Protein AF-A0A2R7M5V0-F1 (afdb_monomer_lite)

pLDDT: mean 90.89, std 8.05, range [45.34, 97.56]

Secondary structure (DSSP, 8-state):
--SS-EEEEEEEEEETTEEEEEEEEE-SSS-EEEEEEEEEEEETTEEEEEEEEE-S-BSEEEEEEEEE--SEEEEEEEEEEEEESS-EEEEEEEEEEEEE-

Sequence (101 aa):
GEECGTVTLTATGRGGGLASIAWRAASNTGPIIGVTLDVSYVGRLGGAVRRYLQDEASLHATGRTLAYVGAGRATATVSGTIQTFTATCRVAPTSVRIQAR

Structure (mmCIF, N/CA/C/O backbone):
data_AF-A0A2R7M5V0-F1
#
_entry.id   AF-A0A2R7M5V0-F1
#
loop_
_atom_site.group_PDB
_atom_site.id
_atom_site.type_symbol
_atom_site.label_atom_id
_atom_site.label_alt_id
_atom_site.label_comp_id
_atom_site.label_asym_id
_atom_site.label_entity_id
_atom_site.label_seq_id
_atom_site.pdbx_PDB_ins_code
_atom_site.Cartn_x
_atom_site.Cartn_y
_atom_site.Cartn_z
_atom_site.occupancy
_atom_site.B_iso_or_equiv
_atom_site.auth_seq_id
_atom_site.auth_comp_id
_atom_site.auth_asym_id
_atom_site.auth_atom_id
_atom_site.pdbx_PDB_model_num
ATOM 1 N N . GLY A 1 1 ? -12.669 7.256 3.368 1.00 45.34 1 GLY A N 1
ATOM 2 C CA . GLY A 1 1 ? -12.729 5.925 3.989 1.00 45.34 1 GLY A CA 1
ATOM 3 C C . GLY A 1 1 ? -12.344 6.127 5.426 1.00 45.34 1 GLY A C 1
ATOM 4 O O . GLY A 1 1 ? -11.227 6.554 5.660 1.00 45.34 1 GLY A O 1
ATOM 5 N N . GLU A 1 2 ? -13.338 6.310 6.287 1.00 52.34 2 GLU A N 1
ATOM 6 C CA . GLU A 1 2 ? -14.055 5.253 7.030 1.00 52.34 2 GLU A CA 1
ATOM 7 C C . GLU A 1 2 ? -13.208 4.754 8.204 1.00 52.34 2 GLU A C 1
ATOM 9 O O . GLU A 1 2 ? -12.184 4.111 8.004 1.00 52.34 2 GLU A O 1
ATOM 14 N N . GLU A 1 3 ? -13.651 5.191 9.387 1.00 63.28 3 GLU A N 1
ATOM 15 C CA . GLU A 1 3 ? -13.363 4.879 10.799 1.00 63.28 3 GLU A CA 1
ATOM 16 C C . GLU A 1 3 ? -12.016 4.280 11.250 1.00 63.28 3 GLU A C 1
ATOM 18 O O . GLU A 1 3 ? -11.580 4.588 12.354 1.00 63.28 3 GLU A O 1
ATOM 23 N N . CYS A 1 4 ? -11.290 3.487 10.466 1.00 70.62 4 CYS A N 1
ATOM 24 C CA . CYS A 1 4 ? -10.076 2.808 10.938 1.00 70.62 4 CYS A CA 1
ATOM 25 C C . CYS A 1 4 ? -8.801 3.651 10.868 1.00 70.62 4 CYS A C 1
ATOM 27 O O . CYS A 1 4 ? -7.775 3.202 11.361 1.00 70.62 4 CYS A O 1
ATOM 29 N N . GLY A 1 5 ? -8.826 4.840 10.256 1.00 81.56 5 GLY A N 1
ATOM 30 C CA . GLY A 1 5 ? -7.673 5.743 10.183 1.00 81.56 5 GLY A CA 1
ATOM 31 C C . GLY A 1 5 ? -7.210 6.053 8.760 1.00 81.56 5 GLY A C 1
ATOM 32 O O . GLY A 1 5 ? -8.026 6.270 7.868 1.00 81.56 5 GLY A O 1
ATOM 33 N N . THR A 1 6 ? -5.895 6.153 8.550 1.00 89.12 6 THR A N 1
ATOM 34 C CA . THR A 1 6 ? -5.300 6.632 7.289 1.00 89.12 6 THR A CA 1
ATOM 35 C C . THR A 1 6 ? -4.290 5.647 6.720 1.00 89.12 6 THR A C 1
ATOM 37 O O . THR A 1 6 ? -3.537 5.021 7.463 1.00 89.12 6 THR A O 1
ATOM 40 N N . VAL A 1 7 ? -4.255 5.536 5.388 1.00 93.00 7 VAL A N 1
ATOM 41 C CA . VAL A 1 7 ? -3.221 4.800 4.651 1.00 93.00 7 VAL A CA 1
ATOM 42 C C . VAL A 1 7 ? -2.573 5.730 3.646 1.00 93.00 7 VAL A C 1
ATOM 44 O O . VAL A 1 7 ? -3.237 6.278 2.770 1.00 93.00 7 VAL A O 1
ATOM 47 N N . THR A 1 8 ? -1.260 5.869 3.755 1.00 95.00 8 THR A N 1
ATOM 48 C CA . THR A 1 8 ? -0.449 6.690 2.865 1.00 95.00 8 THR A CA 1
ATOM 49 C C . THR A 1 8 ? 0.456 5.791 2.046 1.00 95.00 8 THR A C 1
ATOM 51 O O . THR A 1 8 ? 1.153 4.938 2.594 1.00 95.00 8 THR A O 1
ATOM 54 N N . LEU A 1 9 ? 0.483 6.018 0.736 1.00 97.19 9 LEU A N 1
ATOM 55 C CA . LEU A 1 9 ? 1.423 5.405 -0.195 1.00 97.19 9 LEU A CA 1
ATOM 56 C C . LEU A 1 9 ? 2.428 6.463 -0.647 1.00 97.19 9 LEU A C 1
ATOM 58 O O . LEU A 1 9 ? 2.054 7.566 -1.038 1.00 97.19 9 LEU A O 1
ATOM 62 N N . THR A 1 10 ? 3.710 6.135 -0.610 1.00 96.94 10 THR A N 1
ATOM 63 C CA . THR A 1 10 ? 4.795 7.000 -1.070 1.00 96.94 10 THR A CA 1
ATOM 64 C C . THR A 1 10 ? 5.684 6.219 -2.017 1.00 96.94 10 THR A C 1
ATOM 66 O O . THR A 1 10 ? 6.027 5.065 -1.761 1.00 96.94 10 THR A O 1
ATOM 69 N N . ALA A 1 11 ? 6.098 6.861 -3.103 1.00 95.25 11 ALA A N 1
ATOM 70 C CA . ALA A 1 11 ? 7.069 6.297 -4.019 1.00 95.25 11 ALA A CA 1
ATOM 71 C C . ALA A 1 11 ? 8.166 7.312 -4.342 1.00 95.25 11 ALA A C 1
ATOM 73 O O . ALA A 1 11 ? 7.914 8.510 -4.460 1.00 95.25 11 ALA A O 1
ATOM 74 N N . THR A 1 12 ? 9.399 6.833 -4.476 1.00 94.12 12 THR A N 1
ATOM 75 C CA . THR A 1 12 ? 10.572 7.675 -4.734 1.00 94.12 12 THR A CA 1
ATOM 76 C C . THR A 1 12 ? 11.491 6.985 -5.731 1.00 94.12 12 THR A C 1
ATOM 78 O O . THR A 1 12 ? 11.964 5.878 -5.467 1.00 94.12 12 THR A O 1
ATOM 81 N N . GLY A 1 13 ? 11.763 7.636 -6.864 1.00 91.62 13 GLY A N 1
ATOM 82 C CA . GLY A 1 13 ? 12.769 7.175 -7.822 1.00 91.62 13 GLY A CA 1
ATOM 83 C C . GLY A 1 13 ? 14.175 7.229 -7.215 1.00 91.62 13 GLY A C 1
ATOM 84 O O . GLY A 1 13 ? 14.511 8.184 -6.517 1.00 91.62 13 GLY A O 1
ATOM 85 N N . ARG A 1 14 ? 14.986 6.195 -7.452 1.00 89.44 14 ARG A N 1
ATOM 86 C CA . ARG A 1 14 ? 16.344 6.044 -6.894 1.00 89.44 14 ARG A CA 1
ATOM 87 C C . ARG A 1 14 ? 17.459 6.111 -7.946 1.00 89.44 14 ARG A C 1
ATOM 89 O O . ARG A 1 14 ? 18.623 6.100 -7.566 1.00 89.44 14 ARG A O 1
ATOM 96 N N . GLY A 1 15 ? 17.114 6.230 -9.228 1.00 87.75 15 GLY A N 1
ATOM 97 C CA . GLY A 1 15 ? 18.064 6.121 -10.338 1.00 87.75 15 GLY A CA 1
ATOM 98 C C . GLY A 1 15 ? 18.207 4.678 -10.830 1.00 87.75 15 GLY A C 1
ATOM 99 O O . GLY A 1 15 ? 17.776 3.740 -10.154 1.00 87.75 15 GLY A O 1
ATOM 100 N N . GLY A 1 16 ? 18.771 4.500 -12.027 1.00 89.50 16 GLY A N 1
ATOM 101 C CA . GLY A 1 16 ? 18.955 3.181 -12.639 1.00 89.50 16 GLY A CA 1
ATOM 102 C C . GLY A 1 16 ? 17.638 2.437 -12.869 1.00 89.50 16 GLY A C 1
ATOM 103 O O . GLY A 1 16 ? 17.625 1.213 -12.829 1.00 89.50 16 GLY A O 1
ATOM 104 N N . GLY A 1 17 ? 16.518 3.152 -13.034 1.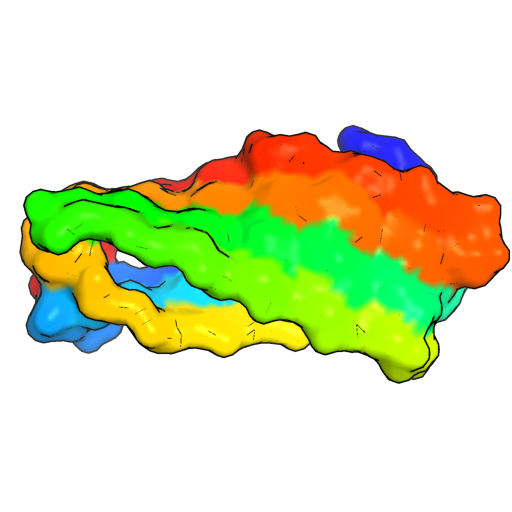00 91.06 17 GLY A N 1
ATOM 105 C CA . GLY A 1 17 ? 15.188 2.550 -13.178 1.00 91.06 17 GLY A CA 1
ATOM 106 C C . GLY A 1 17 ? 14.604 1.935 -11.898 1.00 91.06 17 GLY A C 1
ATOM 107 O O . GLY A 1 17 ? 13.597 1.228 -11.971 1.00 91.06 17 GLY A O 1
ATOM 108 N N . LEU A 1 18 ? 15.205 2.181 -10.729 1.00 93.06 18 LEU A N 1
ATOM 109 C CA . LEU A 1 18 ? 14.712 1.701 -9.437 1.00 93.06 18 LEU A CA 1
ATOM 110 C C . LEU A 1 18 ? 13.785 2.715 -8.762 1.00 93.06 18 LEU A C 1
ATOM 112 O O . LEU A 1 18 ? 13.990 3.931 -8.822 1.00 93.06 18 LEU A O 1
ATOM 116 N N . ALA A 1 19 ? 12.799 2.198 -8.036 1.00 94.31 19 ALA A N 1
ATOM 117 C CA . ALA A 1 19 ? 11.908 2.969 -7.187 1.00 94.31 19 ALA A CA 1
ATOM 118 C C . ALA A 1 19 ? 11.745 2.311 -5.812 1.00 94.31 19 ALA A C 1
ATOM 120 O O . ALA A 1 19 ? 11.567 1.101 -5.690 1.00 94.31 19 ALA A O 1
ATOM 121 N N . SER A 1 20 ? 11.778 3.130 -4.764 1.00 95.69 20 SER A N 1
ATOM 122 C CA . SER A 1 20 ? 11.362 2.742 -3.417 1.00 95.69 20 SER A CA 1
ATOM 123 C C . SER A 1 20 ? 9.876 3.020 -3.279 1.00 95.69 20 SER A C 1
ATOM 125 O O . SER A 1 20 ? 9.470 4.167 -3.438 1.00 95.69 20 SER A O 1
ATOM 127 N N . ILE A 1 21 ? 9.089 2.006 -2.938 1.00 96.50 21 ILE A N 1
ATOM 128 C CA . ILE A 1 21 ? 7.643 2.115 -2.732 1.00 96.50 21 ILE A CA 1
ATOM 129 C C . ILE A 1 21 ? 7.366 1.724 -1.287 1.00 96.50 21 ILE A C 1
ATOM 131 O O . ILE A 1 21 ? 7.773 0.651 -0.844 1.00 96.50 21 ILE A O 1
ATOM 135 N N . ALA A 1 22 ? 6.724 2.609 -0.540 1.00 96.88 22 ALA A N 1
ATOM 136 C CA . ALA A 1 22 ? 6.439 2.420 0.870 1.00 96.88 22 ALA A CA 1
ATOM 137 C C . ALA A 1 22 ? 4.992 2.784 1.170 1.00 96.88 22 ALA A C 1
ATOM 139 O O . ALA A 1 22 ? 4.473 3.759 0.635 1.00 96.88 22 ALA A O 1
ATOM 140 N N . TRP A 1 23 ? 4.368 2.031 2.062 1.00 96.00 23 TRP A N 1
ATOM 141 C CA . TRP A 1 23 ? 3.063 2.358 2.607 1.00 96.00 23 TRP A CA 1
ATOM 142 C C . TRP A 1 23 ? 3.148 2.483 4.124 1.00 96.00 23 TRP A C 1
ATOM 144 O O . TRP A 1 23 ? 4.012 1.888 4.777 1.00 96.00 23 TRP A O 1
ATOM 154 N N . ARG A 1 24 ? 2.255 3.295 4.679 1.00 95.25 24 ARG A N 1
ATOM 155 C CA . ARG A 1 24 ? 2.083 3.477 6.117 1.00 95.25 24 ARG A CA 1
ATOM 156 C C . ARG A 1 24 ? 0.601 3.531 6.425 1.00 95.25 24 ARG A C 1
ATOM 158 O O . ARG A 1 24 ? -0.126 4.241 5.741 1.00 95.25 24 ARG A O 1
ATOM 165 N N . ALA A 1 25 ? 0.188 2.809 7.449 1.00 92.62 25 ALA A N 1
ATOM 166 C CA . ALA A 1 25 ? -1.141 2.864 8.014 1.00 92.62 25 ALA A CA 1
ATOM 167 C C . ALA A 1 25 ? -1.061 3.361 9.458 1.00 92.62 25 ALA A C 1
ATOM 169 O O . ALA A 1 25 ? -0.189 2.934 10.217 1.00 92.62 25 ALA A O 1
ATOM 170 N N . ALA A 1 26 ? -1.970 4.253 9.828 1.00 91.31 26 ALA A N 1
ATOM 171 C CA . ALA A 1 26 ? -2.153 4.715 11.196 1.00 91.31 26 ALA A CA 1
ATOM 172 C C . ALA A 1 26 ? -3.631 4.608 11.556 1.00 91.31 26 ALA A C 1
ATOM 174 O O . ALA A 1 26 ? -4.477 5.017 10.758 1.00 91.31 26 ALA A O 1
ATOM 175 N N . SER A 1 27 ? -3.920 4.070 12.739 1.00 87.31 27 SER A N 1
ATOM 176 C CA . SER A 1 27 ? -5.287 3.932 13.233 1.00 87.31 27 SER A CA 1
ATOM 177 C C . SER A 1 27 ? -5.641 5.004 14.254 1.00 87.31 27 SER A C 1
ATOM 179 O O . SER A 1 27 ? -4.830 5.340 15.114 1.00 87.31 27 SER A O 1
ATOM 181 N N . ASN A 1 28 ? -6.875 5.507 14.170 1.00 83.81 28 ASN A N 1
ATOM 182 C CA . ASN A 1 28 ? -7.432 6.479 15.116 1.00 83.81 28 ASN A CA 1
ATOM 183 C C . ASN A 1 28 ? -8.414 5.840 16.115 1.00 83.81 28 ASN A C 1
ATOM 185 O O . ASN A 1 28 ? -8.842 6.503 17.054 1.00 83.81 28 ASN A O 1
ATOM 189 N N . THR A 1 29 ? -8.790 4.573 15.916 1.00 80.81 29 THR A N 1
ATOM 190 C CA . THR A 1 29 ? -9.865 3.885 16.659 1.00 80.81 29 THR A CA 1
ATOM 191 C C . THR A 1 29 ? -9.373 2.699 17.491 1.00 80.81 29 THR A C 1
ATOM 193 O O . THR A 1 29 ? -10.171 1.891 17.964 1.00 80.81 29 THR A O 1
ATOM 196 N N . GLY A 1 30 ? -8.056 2.600 17.693 1.00 86.12 30 GLY A N 1
ATOM 197 C CA . GLY A 1 30 ? -7.394 1.554 18.479 1.00 86.12 30 GLY A CA 1
ATOM 198 C C . GLY A 1 30 ? -6.280 0.846 17.703 1.00 86.12 30 GLY A C 1
ATOM 199 O O . GLY A 1 30 ? -6.032 1.184 16.544 1.00 86.12 30 GLY A O 1
ATOM 200 N N . PRO A 1 31 ? -5.587 -0.130 18.312 1.00 90.62 31 PRO A N 1
ATOM 201 C CA . PRO A 1 31 ? -4.528 -0.875 17.640 1.00 90.62 31 PRO A CA 1
ATOM 202 C C . PRO A 1 31 ? -5.026 -1.549 16.356 1.00 90.62 31 PRO A C 1
ATOM 204 O O . PRO A 1 31 ? -6.111 -2.135 16.326 1.00 90.62 31 PRO A O 1
ATOM 207 N N . ILE A 1 32 ? -4.214 -1.468 15.305 1.00 93.31 32 ILE A N 1
ATOM 208 C CA . ILE A 1 32 ? -4.294 -2.330 14.128 1.00 93.31 32 ILE A CA 1
ATOM 209 C C . ILE A 1 32 ? -3.871 -3.720 14.581 1.00 93.31 32 ILE A C 1
ATOM 211 O O . ILE A 1 32 ? -2.786 -3.867 15.132 1.00 93.31 32 ILE A O 1
ATOM 215 N N . ILE A 1 33 ? -4.716 -4.715 14.348 1.00 94.19 33 ILE A N 1
ATOM 216 C CA . ILE A 1 33 ? -4.482 -6.117 14.719 1.00 94.19 33 ILE A CA 1
ATOM 217 C C . ILE A 1 33 ? -4.332 -7.026 13.497 1.00 94.19 33 ILE A C 1
ATOM 219 O O . ILE A 1 33 ? -3.945 -8.178 13.641 1.00 94.19 33 ILE A O 1
ATOM 223 N N . GLY A 1 34 ? -4.633 -6.512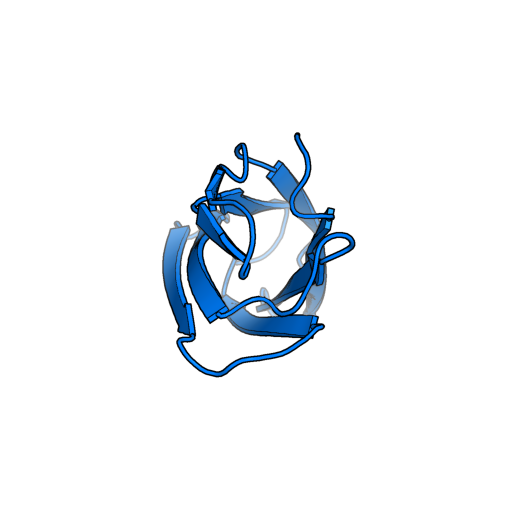 12.303 1.00 94.19 34 GLY A N 1
ATOM 224 C CA . GLY A 1 34 ? -4.501 -7.250 11.055 1.00 94.19 34 GLY A CA 1
ATOM 225 C C . GLY A 1 34 ? -4.333 -6.311 9.868 1.00 94.19 34 GLY A C 1
ATOM 226 O O . GLY A 1 34 ? -5.052 -5.319 9.728 1.00 94.19 34 GLY A O 1
ATOM 227 N N . VAL A 1 35 ? -3.393 -6.621 8.985 1.00 95.25 35 VAL A N 1
ATOM 228 C CA . VAL A 1 35 ? -3.178 -5.909 7.723 1.00 95.25 35 VAL A CA 1
ATOM 229 C C . VAL A 1 35 ? -3.160 -6.918 6.595 1.00 95.25 35 VAL A C 1
ATOM 231 O O . VAL A 1 35 ? -2.401 -7.879 6.628 1.00 95.25 35 VAL A O 1
ATOM 234 N N . THR A 1 36 ? -3.959 -6.672 5.562 1.00 96.69 36 THR A N 1
ATOM 235 C CA . THR A 1 36 ? -3.856 -7.365 4.279 1.00 96.69 36 THR A CA 1
ATOM 236 C C . THR A 1 36 ? -3.855 -6.318 3.179 1.00 96.69 36 THR A C 1
ATOM 238 O O . THR A 1 36 ? -4.909 -5.861 2.746 1.00 96.69 36 THR A O 1
ATOM 241 N N . LEU A 1 37 ? -2.665 -5.911 2.736 1.00 96.38 37 LEU A N 1
ATOM 242 C CA . LEU A 1 37 ? -2.510 -4.893 1.698 1.00 96.38 37 LEU A CA 1
ATOM 243 C C . LEU A 1 37 ? -1.762 -5.443 0.496 1.00 96.38 37 LEU A C 1
ATOM 245 O O . LEU A 1 37 ? -0.686 -6.021 0.631 1.00 96.38 37 LEU A O 1
ATOM 249 N N . ASP A 1 38 ? -2.301 -5.171 -0.682 1.00 97.56 38 ASP A N 1
ATOM 250 C CA . ASP A 1 38 ? -1.624 -5.377 -1.947 1.00 97.56 38 ASP A CA 1
ATOM 251 C C . ASP A 1 38 ? -1.068 -4.042 -2.432 1.00 97.56 38 ASP A C 1
ATOM 253 O O . ASP A 1 38 ? -1.799 -3.065 -2.623 1.00 97.56 38 ASP A O 1
ATOM 257 N N . VAL A 1 39 ? 0.246 -4.012 -2.638 1.00 97.19 39 VAL A N 1
ATOM 258 C CA . VAL A 1 39 ? 0.944 -2.920 -3.308 1.00 97.19 39 VAL A CA 1
ATOM 259 C C . VAL A 1 39 ? 1.356 -3.401 -4.683 1.00 97.19 39 VAL A C 1
ATOM 261 O O . VAL A 1 39 ? 2.233 -4.255 -4.818 1.00 97.19 39 VAL A O 1
ATOM 264 N N . SER A 1 40 ? 0.736 -2.841 -5.712 1.00 96.50 40 SER A N 1
ATOM 265 C CA . SER A 1 40 ? 1.119 -3.081 -7.095 1.00 96.50 40 SER A CA 1
ATOM 266 C C . SER A 1 40 ? 1.963 -1.936 -7.627 1.00 96.50 40 SER A C 1
ATOM 268 O O . SER A 1 40 ? 1.845 -0.788 -7.195 1.00 96.50 40 SER A O 1
ATOM 270 N N . TYR A 1 41 ? 2.825 -2.243 -8.584 1.00 94.62 41 TYR A N 1
ATOM 271 C CA . TYR A 1 41 ? 3.508 -1.234 -9.372 1.00 94.62 41 TYR A CA 1
ATOM 272 C C . TYR A 1 41 ? 3.551 -1.643 -10.829 1.00 94.62 41 TYR A C 1
ATOM 274 O O . TYR A 1 41 ? 3.647 -2.824 -11.148 1.00 94.62 41 TYR A O 1
ATOM 282 N N . VAL A 1 42 ? 3.484 -0.650 -11.707 1.00 94.75 42 VAL A N 1
ATOM 283 C CA . VAL A 1 42 ? 3.539 -0.823 -13.155 1.00 94.75 42 VAL A CA 1
ATOM 284 C C . VAL A 1 42 ? 4.469 0.235 -13.723 1.00 94.75 42 VAL A C 1
ATOM 286 O O . VAL A 1 42 ? 4.285 1.431 -13.485 1.00 94.75 42 VAL A O 1
ATOM 289 N N . GLY A 1 43 ? 5.477 -0.217 -14.458 1.00 91.31 43 GLY A N 1
ATOM 290 C CA . GLY A 1 43 ? 6.428 0.609 -15.186 1.00 91.31 43 GLY A CA 1
ATOM 291 C C . GLY A 1 43 ? 6.574 0.144 -16.630 1.00 91.31 43 GLY A C 1
ATOM 292 O O . GLY A 1 43 ? 5.761 -0.621 -17.148 1.00 91.31 43 GLY A O 1
ATOM 293 N N . ARG A 1 44 ? 7.638 0.600 -17.295 1.00 87.25 44 ARG A N 1
ATOM 294 C CA . ARG A 1 44 ? 7.853 0.337 -18.727 1.00 87.25 44 ARG A CA 1
ATOM 295 C C . ARG A 1 44 ? 8.056 -1.145 -19.046 1.00 87.25 44 ARG A C 1
ATOM 297 O O . ARG A 1 44 ? 7.684 -1.592 -20.123 1.00 87.25 44 ARG A O 1
ATOM 304 N N . LEU A 1 45 ? 8.684 -1.880 -18.134 1.00 81.69 45 LEU A N 1
ATOM 305 C CA . LEU A 1 45 ? 9.092 -3.272 -18.344 1.00 81.69 45 LEU A CA 1
ATOM 306 C C . LEU A 1 45 ? 8.095 -4.281 -17.758 1.00 81.69 45 LEU A C 1
ATOM 308 O O . LEU A 1 45 ? 8.394 -5.468 -17.684 1.00 81.69 45 LEU A O 1
ATOM 312 N N . GLY A 1 46 ? 6.916 -3.809 -17.349 1.00 86.69 46 GLY A N 1
ATOM 313 C CA . GLY A 1 46 ? 5.867 -4.618 -16.742 1.00 86.69 46 GLY A CA 1
ATOM 314 C C . GLY A 1 46 ? 5.506 -4.136 -15.344 1.00 86.69 46 GLY A C 1
ATOM 315 O O . GLY A 1 46 ? 5.810 -3.009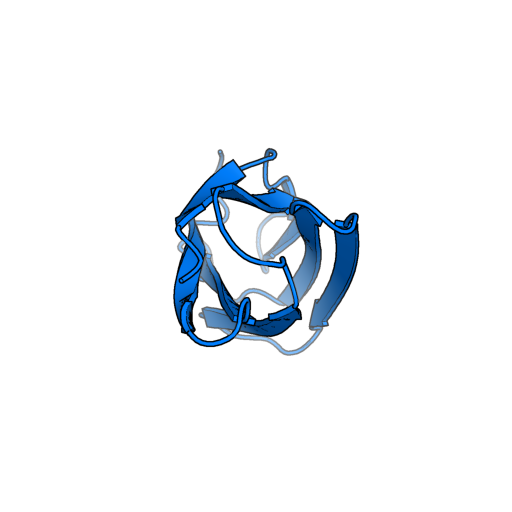 -14.944 1.00 86.69 46 GLY A O 1
ATOM 316 N N . GLY A 1 47 ? 4.828 -4.999 -14.598 1.00 90.56 47 GLY A N 1
ATOM 317 C CA . GLY A 1 47 ? 4.408 -4.712 -13.239 1.00 90.56 47 GLY A CA 1
ATOM 318 C C . GLY A 1 47 ? 4.464 -5.939 -12.350 1.00 90.56 47 GLY A C 1
ATOM 319 O O . GLY A 1 47 ? 4.546 -7.068 -12.829 1.00 90.56 47 GLY A O 1
ATOM 320 N N . ALA A 1 48 ? 4.413 -5.703 -11.047 1.00 95.06 48 ALA A N 1
ATOM 321 C CA . ALA A 1 48 ? 4.288 -6.760 -10.060 1.00 95.06 48 ALA A CA 1
ATOM 322 C C . ALA A 1 48 ? 3.336 -6.333 -8.948 1.00 95.06 48 ALA A C 1
ATOM 324 O O . ALA A 1 48 ? 3.057 -5.147 -8.753 1.00 95.06 48 ALA A O 1
ATOM 325 N N . VAL A 1 49 ? 2.867 -7.323 -8.197 1.00 96.31 49 VAL A N 1
ATOM 326 C CA . VAL A 1 49 ? 2.067 -7.129 -6.993 1.00 96.31 49 VAL A CA 1
ATOM 327 C C . VAL A 1 49 ? 2.826 -7.726 -5.820 1.00 96.31 49 VAL A C 1
ATOM 329 O O . VAL A 1 49 ? 3.357 -8.833 -5.907 1.00 96.31 49 VAL A O 1
ATOM 332 N N . ARG A 1 50 ? 2.890 -6.983 -4.719 1.00 96.50 50 ARG A N 1
ATOM 333 C CA . ARG A 1 50 ? 3.428 -7.451 -3.449 1.00 96.50 50 ARG A CA 1
ATOM 334 C C . ARG A 1 50 ? 2.338 -7.386 -2.393 1.00 96.50 50 ARG A C 1
ATOM 336 O O . ARG A 1 50 ? 1.846 -6.303 -2.086 1.00 96.50 50 ARG A O 1
ATOM 343 N N . ARG A 1 51 ? 2.028 -8.540 -1.814 1.00 96.94 51 ARG A N 1
ATOM 344 C CA . ARG A 1 51 ? 1.122 -8.647 -0.675 1.00 96.94 51 ARG A CA 1
ATOM 345 C C . ARG A 1 51 ? 1.882 -8.479 0.636 1.00 96.94 51 ARG A C 1
ATOM 347 O O . ARG A 1 51 ? 2.972 -9.032 0.797 1.00 96.94 51 ARG A O 1
ATOM 354 N N . TYR A 1 52 ? 1.294 -7.727 1.553 1.00 96.25 52 TYR A N 1
ATOM 355 C CA . TYR A 1 52 ? 1.749 -7.531 2.921 1.00 96.25 52 TYR A CA 1
ATOM 356 C C . TYR A 1 52 ? 0.702 -8.089 3.875 1.00 96.25 52 TYR A C 1
ATOM 358 O O . TYR A 1 52 ? -0.481 -7.761 3.759 1.00 96.25 52 TYR A O 1
ATOM 366 N N . LEU A 1 53 ? 1.171 -8.922 4.800 1.00 95.62 53 LEU A N 1
ATOM 367 C CA . LEU A 1 53 ? 0.401 -9.488 5.896 1.00 95.62 53 LEU A CA 1
ATOM 368 C C . LEU A 1 53 ? 1.100 -9.103 7.196 1.00 95.62 53 LEU A C 1
ATOM 370 O O . LEU A 1 53 ? 2.322 -9.235 7.291 1.00 95.62 53 LEU A O 1
ATOM 374 N N . GLN A 1 54 ? 0.344 -8.590 8.156 1.00 91.19 54 GLN A N 1
ATOM 375 C CA . GLN A 1 54 ? 0.841 -8.280 9.492 1.00 91.19 54 GLN A CA 1
ATOM 376 C C . GLN A 1 54 ? -0.273 -8.550 10.495 1.00 91.19 54 GLN A C 1
ATOM 378 O O . GLN A 1 54 ? -1.337 -7.950 10.378 1.00 91.19 54 GLN A O 1
ATOM 383 N N . ASP A 1 55 ? 0.015 -9.387 11.488 1.00 88.38 55 ASP A N 1
ATOM 384 C CA . ASP A 1 55 ? -0.939 -9.805 12.528 1.00 88.38 55 ASP A CA 1
ATOM 385 C C . ASP A 1 55 ? -0.490 -9.365 13.938 1.00 88.38 55 ASP A C 1
ATOM 387 O O . ASP A 1 55 ? -1.018 -9.806 14.955 1.00 88.38 55 ASP A O 1
ATOM 391 N N . GLU A 1 56 ? 0.523 -8.496 14.013 1.00 87.88 56 GLU A N 1
ATOM 392 C CA . GLU A 1 56 ? 1.028 -7.943 15.269 1.00 87.88 56 GLU A CA 1
ATOM 393 C C . GLU A 1 56 ? 0.338 -6.616 15.601 1.00 87.88 56 GLU A C 1
ATOM 395 O O . GLU A 1 56 ? 0.322 -5.689 14.780 1.00 87.88 56 GLU A O 1
ATOM 400 N N . ALA A 1 57 ? -0.195 -6.530 16.824 1.00 89.62 57 ALA A N 1
ATOM 401 C CA . ALA A 1 57 ? -0.934 -5.375 17.310 1.00 89.62 57 ALA A CA 1
ATOM 402 C C . ALA A 1 57 ? -0.053 -4.115 17.366 1.00 89.62 57 ALA A C 1
ATOM 404 O O . ALA A 1 57 ? 0.938 -4.066 18.091 1.00 89.62 57 ALA A O 1
ATOM 405 N N . SER A 1 58 ? -0.433 -3.065 16.636 1.00 90.00 58 SER A N 1
ATOM 406 C CA . SER A 1 58 ? 0.308 -1.799 16.602 1.00 90.00 58 SER A CA 1
ATOM 407 C C . SER A 1 58 ? -0.596 -0.615 16.268 1.00 90.00 58 SER A C 1
ATOM 409 O O . SER A 1 58 ? -1.564 -0.742 15.528 1.00 90.00 58 SER A O 1
ATOM 411 N N . LEU A 1 59 ? -0.261 0.582 16.752 1.00 87.31 59 LEU A N 1
ATOM 412 C CA . LEU A 1 59 ? -0.916 1.821 16.301 1.00 87.31 59 LEU A CA 1
ATOM 413 C C . LEU A 1 59 ? -0.473 2.239 14.888 1.00 87.31 59 LEU A C 1
ATOM 415 O O . LEU A 1 59 ? -1.167 3.003 14.210 1.00 87.31 59 LEU A O 1
ATOM 419 N N . HIS A 1 60 ? 0.672 1.721 14.436 1.00 91.00 60 HIS A N 1
ATOM 420 C CA . HIS A 1 60 ? 1.278 2.037 13.151 1.00 91.00 60 HIS A CA 1
ATOM 421 C C . HIS A 1 60 ? 1.762 0.768 12.450 1.00 91.00 60 HIS A C 1
ATOM 423 O O . HIS A 1 60 ? 2.601 0.034 12.974 1.00 91.00 60 HIS A O 1
ATOM 429 N N . ALA A 1 61 ? 1.283 0.539 11.232 1.00 93.12 61 ALA A N 1
ATOM 430 C CA . ALA A 1 61 ? 1.763 -0.537 10.373 1.00 93.12 61 ALA A CA 1
ATOM 431 C C . ALA A 1 61 ? 2.451 0.063 9.149 1.00 93.12 61 ALA A C 1
ATOM 433 O O . ALA A 1 61 ? 2.022 1.089 8.618 1.00 93.12 61 ALA A O 1
ATOM 434 N N . THR A 1 62 ? 3.546 -0.542 8.700 1.00 95.25 62 THR A N 1
ATOM 435 C CA . THR A 1 62 ? 4.295 -0.026 7.551 1.00 95.25 62 THR A CA 1
ATOM 436 C C . THR A 1 62 ? 4.871 -1.160 6.727 1.00 95.25 62 THR A C 1
ATOM 438 O O . THR A 1 62 ? 5.179 -2.229 7.245 1.00 95.25 62 THR A O 1
ATOM 441 N N . GLY A 1 63 ? 5.088 -0.902 5.444 1.00 95.19 63 GLY A N 1
ATOM 442 C CA . GLY A 1 63 ? 5.801 -1.822 4.574 1.00 95.19 63 GLY A CA 1
ATOM 443 C C . GLY A 1 63 ? 6.530 -1.071 3.477 1.00 95.19 63 GLY A C 1
ATOM 444 O O . GLY A 1 63 ? 6.176 0.050 3.108 1.00 95.19 63 GLY A O 1
ATOM 445 N N . ARG A 1 64 ? 7.595 -1.682 2.964 1.00 96.31 64 ARG A N 1
ATOM 446 C CA . ARG A 1 64 ? 8.419 -1.108 1.900 1.00 96.31 64 ARG A CA 1
ATOM 447 C C . ARG A 1 64 ? 8.897 -2.195 0.955 1.00 96.31 64 ARG A C 1
ATOM 449 O O . ARG A 1 64 ? 9.130 -3.327 1.370 1.00 96.31 64 ARG A O 1
ATOM 456 N N . THR A 1 65 ? 9.068 -1.837 -0.307 1.00 94.94 65 THR A N 1
ATOM 457 C CA . THR A 1 65 ? 9.762 -2.649 -1.302 1.00 94.94 65 THR A CA 1
ATOM 458 C C . THR A 1 65 ? 10.608 -1.768 -2.216 1.00 94.94 65 THR A C 1
ATOM 460 O O . THR A 1 65 ? 10.317 -0.583 -2.411 1.00 94.94 65 THR A O 1
ATOM 463 N N . LEU A 1 66 ? 11.672 -2.351 -2.760 1.00 93.50 66 LEU A N 1
ATOM 464 C CA . LEU A 1 66 ? 12.418 -1.796 -3.882 1.00 93.50 66 LEU A CA 1
ATOM 465 C C . LEU A 1 66 ? 11.977 -2.529 -5.144 1.00 93.50 66 LEU A C 1
ATOM 467 O O . LEU A 1 66 ? 11.957 -3.757 -5.181 1.00 93.50 66 LEU A O 1
ATOM 471 N N . ALA A 1 67 ? 11.614 -1.763 -6.162 1.00 92.12 67 ALA A N 1
ATOM 472 C CA . ALA A 1 67 ? 11.096 -2.272 -7.418 1.00 92.12 67 ALA A CA 1
ATOM 473 C C . ALA A 1 67 ? 11.902 -1.711 -8.585 1.00 92.12 67 ALA A C 1
ATOM 475 O O . ALA A 1 67 ? 12.203 -0.515 -8.624 1.00 92.12 67 ALA A O 1
ATOM 476 N N . TYR A 1 68 ? 12.211 -2.564 -9.556 1.00 92.31 68 TYR A N 1
ATOM 477 C CA . TYR A 1 68 ? 12.706 -2.121 -10.850 1.00 92.31 68 TYR A CA 1
ATOM 478 C C . TYR A 1 68 ? 11.512 -1.814 -11.755 1.00 92.31 68 TYR A C 1
ATOM 480 O O . TYR A 1 68 ? 10.709 -2.692 -12.058 1.00 92.31 68 TYR A O 1
ATOM 488 N N . VAL A 1 69 ? 11.373 -0.548 -12.147 1.00 92.00 69 VAL A N 1
ATOM 489 C CA . VAL A 1 69 ? 10.241 -0.036 -12.940 1.00 92.00 69 VAL A CA 1
ATOM 490 C C . VAL A 1 69 ? 10.672 0.465 -14.325 1.00 92.00 69 VAL A C 1
ATOM 492 O O . VAL A 1 69 ? 9.838 0.889 -15.130 1.00 92.00 69 VAL A O 1
ATOM 495 N N . GLY A 1 70 ? 11.972 0.377 -14.621 1.00 89.56 70 GLY A N 1
ATOM 496 C CA . GLY A 1 70 ? 12.586 0.935 -15.821 1.00 89.56 70 GLY A CA 1
ATOM 497 C C . GLY A 1 70 ? 12.664 2.464 -15.781 1.00 89.56 70 GLY A C 1
ATOM 498 O O . GLY A 1 70 ? 12.238 3.106 -14.824 1.00 89.56 70 GLY A O 1
ATOM 499 N N . ALA A 1 71 ? 13.232 3.059 -16.828 1.00 89.19 71 ALA A N 1
ATOM 500 C CA . ALA A 1 71 ? 13.300 4.512 -16.960 1.00 89.19 71 ALA A CA 1
ATOM 501 C C . ALA A 1 71 ? 11.953 5.099 -17.418 1.00 89.19 71 ALA A C 1
ATOM 503 O O . ALA A 1 71 ? 11.284 4.539 -18.294 1.00 89.19 71 ALA A O 1
ATOM 504 N N . GLY A 1 72 ? 11.592 6.262 -16.871 1.00 87.88 72 GLY A N 1
ATOM 505 C CA . GLY A 1 72 ? 10.407 7.023 -17.262 1.00 87.88 72 GLY A CA 1
ATOM 506 C C . GLY A 1 72 ? 9.298 7.020 -16.211 1.00 87.88 72 GLY A C 1
ATOM 507 O O . GLY A 1 72 ? 9.551 7.144 -15.012 1.00 87.88 72 GLY A O 1
ATOM 508 N N . ARG A 1 73 ? 8.046 6.955 -16.677 1.00 92.19 73 ARG A N 1
ATOM 509 C CA . ARG A 1 73 ? 6.860 7.014 -15.815 1.00 92.19 73 ARG A CA 1
ATOM 510 C C . ARG A 1 73 ? 6.481 5.619 -15.338 1.00 92.19 73 ARG A C 1
ATOM 512 O O . ARG A 1 73 ? 6.311 4.711 -16.146 1.00 92.19 73 ARG A O 1
ATOM 519 N N . ALA A 1 74 ? 6.277 5.492 -14.037 1.00 94.81 74 ALA A N 1
ATOM 520 C CA . ALA A 1 74 ? 5.673 4.326 -13.415 1.00 94.81 74 ALA A CA 1
ATOM 521 C C . ALA A 1 74 ? 4.581 4.763 -12.430 1.00 94.81 74 ALA A C 1
ATOM 523 O O . ALA A 1 74 ? 4.469 5.939 -12.081 1.00 94.81 74 ALA A O 1
ATOM 524 N N . THR A 1 75 ? 3.752 3.821 -12.002 1.00 96.56 75 THR A N 1
ATOM 525 C CA . THR A 1 75 ? 2.682 4.046 -11.023 1.00 96.56 75 THR A CA 1
ATOM 526 C C . THR A 1 75 ? 2.750 2.962 -9.963 1.00 96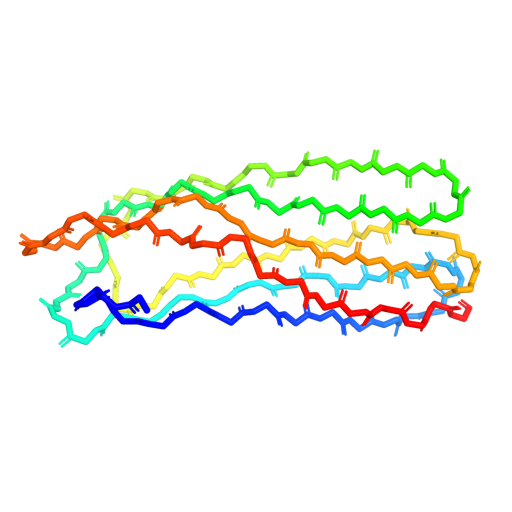.56 75 THR A C 1
ATOM 528 O O . THR A 1 75 ? 2.995 1.805 -10.294 1.00 96.56 75 THR A O 1
ATOM 531 N N . ALA A 1 76 ? 2.528 3.327 -8.705 1.00 97.25 76 ALA A N 1
ATOM 532 C CA . ALA A 1 76 ? 2.298 2.388 -7.614 1.00 97.25 76 ALA A CA 1
ATOM 533 C C . ALA A 1 76 ? 0.868 2.555 -7.105 1.00 97.25 76 ALA A C 1
ATOM 535 O O . ALA A 1 76 ? 0.392 3.685 -7.026 1.00 97.25 76 ALA A O 1
ATOM 536 N N . THR A 1 77 ? 0.208 1.465 -6.731 1.00 97.44 77 THR A N 1
ATOM 537 C CA . THR A 1 77 ? -1.142 1.475 -6.157 1.00 97.4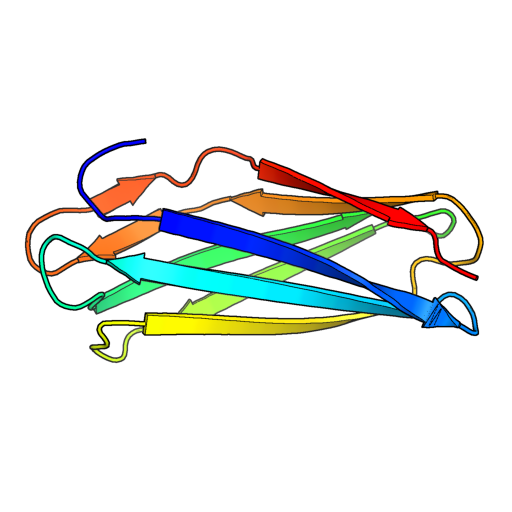4 77 THR A CA 1
ATOM 538 C C . THR A 1 77 ? -1.163 0.630 -4.893 1.00 97.44 77 THR A C 1
ATOM 540 O O . THR A 1 77 ? -0.528 -0.418 -4.855 1.00 97.44 77 THR A O 1
ATOM 543 N N . VAL A 1 78 ? -1.888 1.073 -3.868 1.00 97.06 78 VAL A N 1
ATOM 544 C CA . VAL A 1 78 ? -2.166 0.301 -2.651 1.00 97.06 78 VAL A CA 1
ATOM 545 C C . VAL A 1 78 ? -3.665 0.084 -2.513 1.00 97.06 78 VAL A C 1
ATOM 547 O O . VAL A 1 78 ? -4.452 0.992 -2.781 1.00 97.06 78 VAL A O 1
ATOM 550 N N . SER A 1 79 ? -4.059 -1.114 -2.098 1.00 96.50 79 SER A N 1
ATOM 551 C CA . SER A 1 79 ? -5.441 -1.460 -1.758 1.00 96.50 79 SER A CA 1
ATOM 552 C C . SER A 1 79 ? -5.474 -2.659 -0.815 1.00 96.50 79 SER A C 1
ATOM 554 O O . SER A 1 79 ? -4.467 -3.349 -0.675 1.00 96.50 79 SER A O 1
ATOM 556 N N . GLY A 1 80 ? -6.617 -2.927 -0.188 1.00 95.38 80 GLY A N 1
ATOM 557 C CA . GLY A 1 80 ? -6.796 -4.116 0.647 1.00 95.38 80 GLY A CA 1
ATOM 558 C C . GLY A 1 80 ? -7.666 -3.839 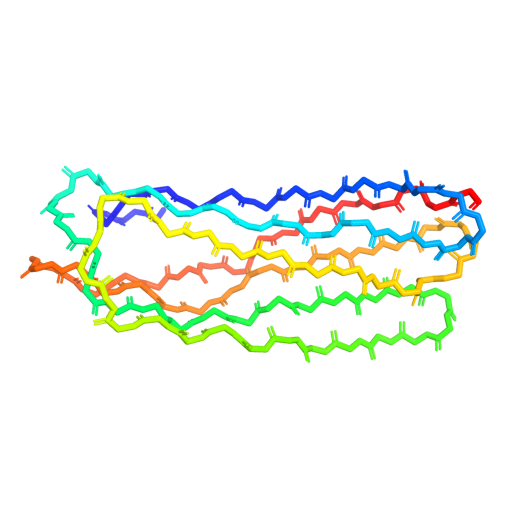1.863 1.00 95.38 80 GLY A C 1
ATOM 559 O O . GLY A 1 80 ? -8.655 -3.111 1.758 1.00 95.38 80 GLY A O 1
ATOM 560 N N . THR A 1 81 ? -7.309 -4.413 3.007 1.00 94.19 81 THR A N 1
ATOM 561 C CA . THR A 1 81 ? -8.036 -4.275 4.271 1.00 94.19 81 THR A CA 1
ATOM 562 C C . THR A 1 81 ? -7.100 -4.031 5.451 1.00 94.19 81 THR A C 1
ATOM 564 O O . THR A 1 81 ? -5.953 -4.485 5.485 1.00 94.19 81 THR A O 1
ATOM 567 N N . ILE A 1 82 ? -7.617 -3.295 6.431 1.00 92.81 82 ILE A N 1
ATOM 568 C CA . ILE A 1 82 ? -7.003 -3.079 7.739 1.00 92.81 82 ILE A CA 1
ATOM 569 C C . ILE A 1 82 ? -8.043 -3.431 8.789 1.00 92.81 82 ILE A C 1
ATOM 571 O O . ILE A 1 82 ? -9.165 -2.930 8.745 1.00 92.81 82 ILE A O 1
ATOM 575 N N . GLN A 1 83 ? -7.656 -4.275 9.731 1.00 92.44 83 GLN A N 1
ATOM 576 C CA . GLN A 1 83 ? -8.455 -4.643 10.882 1.00 92.44 83 GLN A CA 1
ATOM 577 C C . GLN A 1 83 ? -7.902 -3.941 12.120 1.00 92.44 83 GLN A C 1
ATOM 579 O O . GLN A 1 83 ? -6.720 -4.064 12.447 1.00 92.44 83 GLN A O 1
ATOM 584 N N . THR A 1 84 ? -8.764 -3.206 12.807 1.00 90.62 84 THR A N 1
ATOM 585 C CA . THR A 1 84 ? -8.517 -2.644 14.133 1.00 90.62 84 THR A CA 1
ATOM 586 C C . THR A 1 84 ? -9.283 -3.453 15.174 1.00 90.62 84 THR A C 1
ATOM 588 O O . THR A 1 84 ? -10.066 -4.346 14.848 1.00 90.62 84 THR A O 1
ATOM 591 N N . PHE A 1 85 ? -9.071 -3.137 16.448 1.00 85.56 85 PHE A N 1
ATOM 592 C CA . PHE A 1 85 ? -9.844 -3.738 17.536 1.00 85.56 85 PHE A CA 1
ATOM 593 C C . PHE A 1 85 ? -11.362 -3.491 17.421 1.00 85.56 85 PHE A C 1
ATOM 595 O O . PHE A 1 85 ? -12.157 -4.280 17.923 1.00 85.56 85 PHE A O 1
ATOM 602 N N . THR A 1 86 ? -11.768 -2.397 16.774 1.00 86.12 86 THR A N 1
ATOM 603 C CA . THR A 1 86 ? -13.159 -1.919 16.739 1.00 86.12 86 THR A CA 1
ATOM 604 C C . THR A 1 86 ? -13.842 -2.117 15.388 1.00 86.12 86 THR A C 1
ATOM 606 O O . THR A 1 86 ? -15.067 -2.191 15.345 1.00 86.12 86 THR A O 1
ATOM 609 N N . ALA A 1 87 ? -13.087 -2.224 14.290 1.00 88.31 87 ALA A N 1
ATOM 610 C CA . ALA A 1 87 ? -13.645 -2.317 12.945 1.00 88.31 87 ALA A CA 1
ATOM 611 C C . ALA A 1 87 ? -12.691 -2.993 11.947 1.00 88.31 87 ALA A C 1
ATOM 613 O O . ALA A 1 87 ? -11.488 -3.108 12.162 1.00 88.31 87 ALA A O 1
ATOM 614 N N . THR A 1 88 ? -13.233 -3.409 10.802 1.00 90.69 88 THR A N 1
ATOM 615 C CA . THR A 1 88 ? -12.437 -3.770 9.620 1.00 90.69 88 THR A CA 1
ATOM 616 C C . THR A 1 88 ? -12.756 -2.793 8.505 1.00 90.69 88 THR A C 1
ATOM 618 O O . THR A 1 88 ? -13.902 -2.703 8.075 1.00 90.69 88 THR A O 1
ATOM 621 N N . CYS A 1 89 ? -11.742 -2.092 8.006 1.00 89.75 89 CYS A N 1
ATOM 622 C CA . CYS A 1 89 ? -11.905 -1.107 6.949 1.00 89.75 89 CYS A CA 1
ATOM 623 C C . CYS A 1 89 ? -11.253 -1.554 5.653 1.00 89.75 89 CYS A C 1
ATOM 625 O O . CYS A 1 89 ? -10.146 -2.101 5.621 1.00 89.75 89 CYS A O 1
ATOM 627 N N . ARG A 1 90 ? -11.939 -1.250 4.552 1.00 92.25 90 ARG A N 1
ATOM 628 C CA . ARG A 1 90 ? -11.421 -1.451 3.206 1.00 92.25 90 ARG A CA 1
ATOM 629 C C . ARG A 1 90 ? -10.609 -0.236 2.774 1.00 92.25 90 ARG A C 1
ATOM 631 O O . ARG A 1 90 ? -11.091 0.893 2.782 1.00 92.25 90 ARG A O 1
ATOM 638 N N . VAL A 1 91 ? -9.387 -0.484 2.328 1.00 91.06 91 VAL A N 1
ATOM 639 C CA . VAL A 1 91 ? -8.530 0.522 1.707 1.00 91.06 91 VAL A CA 1
ATOM 640 C C . VAL A 1 91 ? -8.861 0.563 0.222 1.00 91.06 91 VAL A C 1
ATOM 642 O O . VAL A 1 91 ? -8.517 -0.352 -0.534 1.00 91.06 91 VAL A O 1
ATOM 645 N N . ALA A 1 92 ? -9.564 1.619 -0.189 1.00 90.94 92 ALA A N 1
ATOM 646 C CA . ALA A 1 92 ? -9.846 1.872 -1.595 1.00 90.94 92 ALA A CA 1
ATOM 647 C C . ALA A 1 92 ? -8.532 2.044 -2.386 1.00 90.94 92 ALA A C 1
ATOM 649 O O . ALA A 1 92 ? -7.571 2.606 -1.845 1.00 90.94 92 ALA A O 1
ATOM 650 N N . PRO A 1 93 ? -8.475 1.596 -3.654 1.00 93.00 93 PRO A N 1
ATOM 651 C CA . PRO A 1 93 ? -7.282 1.739 -4.478 1.00 93.00 93 PRO A CA 1
ATOM 652 C C . PRO A 1 93 ? -6.790 3.185 -4.528 1.00 93.00 93 PRO A C 1
ATOM 654 O O . PRO A 1 93 ? -7.489 4.075 -5.006 1.00 93.00 93 PRO A O 1
ATOM 657 N N . THR A 1 94 ? -5.577 3.410 -4.032 1.00 93.75 94 THR A N 1
ATOM 658 C CA . THR A 1 94 ? -4.930 4.726 -4.008 1.00 93.75 94 THR A CA 1
ATOM 659 C C . THR A 1 94 ? -3.588 4.634 -4.710 1.00 93.75 94 THR A C 1
ATOM 661 O O . THR A 1 94 ? -2.785 3.758 -4.391 1.00 93.75 94 THR A O 1
ATOM 664 N N . SER A 1 95 ? -3.332 5.531 -5.665 1.00 96.12 95 SER A N 1
ATOM 665 C CA . SER A 1 95 ? -2.154 5.459 -6.531 1.00 96.12 95 SER A CA 1
ATOM 666 C C . SER A 1 95 ? -1.241 6.673 -6.423 1.00 96.12 95 SER A C 1
ATOM 668 O O . SER A 1 95 ? -1.713 7.802 -6.303 1.00 96.12 95 SER A O 1
ATOM 670 N N . VAL A 1 96 ? 0.061 6.451 -6.586 1.00 96.75 96 VAL A N 1
ATOM 671 C CA . VAL A 1 96 ? 1.081 7.496 -6.720 1.00 96.75 96 VAL A CA 1
ATOM 672 C C . VAL A 1 96 ? 1.880 7.311 -8.003 1.00 96.75 96 VAL A C 1
ATOM 674 O O . VAL A 1 96 ? 2.170 6.191 -8.425 1.00 96.75 96 VAL A O 1
ATOM 677 N N . ARG A 1 97 ? 2.263 8.427 -8.627 1.00 95.50 97 ARG A N 1
ATOM 678 C CA . ARG A 1 97 ? 3.134 8.428 -9.807 1.00 95.50 97 ARG A CA 1
ATOM 679 C C . ARG A 1 97 ? 4.597 8.399 -9.385 1.00 95.50 97 ARG A C 1
ATOM 681 O O . ARG A 1 97 ? 4.981 9.005 -8.389 1.00 95.50 97 ARG A O 1
ATOM 688 N N . ILE A 1 98 ? 5.411 7.736 -10.190 1.00 93.19 98 ILE A N 1
ATOM 689 C CA . ILE A 1 98 ? 6.850 7.598 -10.006 1.00 93.19 98 ILE A CA 1
ATOM 690 C C . ILE A 1 98 ? 7.534 8.126 -11.261 1.00 93.19 98 ILE A C 1
ATOM 692 O O . ILE A 1 98 ? 7.239 7.676 -12.369 1.00 93.19 98 ILE A O 1
ATOM 696 N N . GLN A 1 99 ? 8.473 9.050 -11.078 1.00 90.81 99 GLN A N 1
ATOM 697 C CA . GLN A 1 99 ? 9.412 9.435 -12.124 1.00 90.81 99 GLN A CA 1
ATOM 698 C C . GLN A 1 99 ? 10.742 8.731 -11.850 1.00 90.81 99 GLN A C 1
ATOM 700 O O . GLN A 1 99 ? 11.526 9.169 -11.005 1.00 90.81 99 GLN A O 1
ATOM 705 N N . ALA A 1 100 ? 10.968 7.613 -12.532 1.00 83.88 100 ALA A N 1
ATOM 706 C CA . ALA A 1 100 ? 12.216 6.875 -12.453 1.00 83.88 100 ALA A CA 1
ATOM 707 C C . ALA A 1 100 ? 13.229 7.478 -13.432 1.00 83.88 100 ALA A C 1
ATOM 709 O O . ALA A 1 100 ? 12.909 7.736 -14.598 1.00 83.88 100 ALA A O 1
ATOM 710 N N . ARG A 1 101 ? 14.431 7.739 -12.919 1.00 80.31 101 ARG A N 1
ATOM 711 C CA . ARG A 1 101 ? 15.581 8.209 -13.692 1.00 80.31 101 ARG A CA 1
ATOM 712 C C . ARG A 1 101 ? 16.494 7.039 -14.021 1.00 80.31 101 ARG A C 1
ATOM 714 O O . ARG A 1 101 ? 16.577 6.109 -13.183 1.00 80.31 101 ARG A O 1
#

Radius of gyration: 14.1 Å; chains: 1; bounding box: 33×19×37 Å

Foldseek 3Di:
DDQFFDKDWDWEADAPQKIKIKMKGAGPNAWFQWDWKWKKKEADVGIDIDTDIDRDTGRMDMDMDMDRRDAAKMKIWMWDWIDGPVDIDTRDIDMDMYHYD